Protein AF-A0A2V6UP95-F1 (afdb_monomer_lite)

Secondary structure (DSSP, 8-state):
-PPP-SSS--PPPPP----SSEEEEEEE-SSSSSS-EEEEEETTTTEEEEE------

Radius of gyration: 12.86 Å; chains: 1; bounding box: 26×28×28 Å

pLDDT: mean 87.06, std 9.78, range [57.66, 96.38]

Foldseek 3Di:
DFDDPVPPDTPDDDDDDQDDAWDDKDWDDPPPPPDIWMWTQGPRVRDIDIGDDPDDD

Sequence (57 aa):
MFLGAGDGSFPWGATFGAGSNPSSVAIGDFNGDGRPDLVVANNGSGDVWILINNTAR

Structure (mmCIF, N/CA/C/O backbone):
data_AF-A0A2V6UP95-F1
#
_entry.id   AF-A0A2V6UP95-F1
#
loop_
_atom_site.group_PDB
_atom_site.id
_atom_site.type_symbol
_atom_site.label_atom_id
_atom_site.label_alt_id
_atom_site.label_comp_id
_atom_site.label_asym_id
_atom_site.label_entity_id
_atom_site.label_seq_id
_atom_site.pdbx_PDB_ins_code
_atom_site.Cartn_x
_atom_site.Cartn_y
_atom_site.Cartn_z
_atom_site.occupancy
_atom_site.B_iso_or_equiv
_atom_site.auth_seq_id
_atom_site.auth_comp_id
_atom_site.auth_asym_id
_atom_site.auth_atom_id
_atom_site.pdbx_PDB_model_num
ATOM 1 N N . MET A 1 1 ? 3.000 3.738 7.958 1.00 65.81 1 MET A N 1
ATOM 2 C CA . MET A 1 1 ? 1.545 3.788 8.199 1.00 65.81 1 MET A CA 1
ATOM 3 C C . MET A 1 1 ? 1.305 4.604 9.452 1.00 65.81 1 MET A C 1
ATOM 5 O O . MET A 1 1 ? 1.769 4.190 10.503 1.00 65.81 1 MET A O 1
ATOM 9 N N . PHE A 1 2 ? 0.639 5.750 9.343 1.00 69.75 2 PHE A N 1
ATOM 10 C CA . PHE A 1 2 ? 0.215 6.528 10.507 1.00 69.75 2 PHE A CA 1
ATOM 11 C C . PHE A 1 2 ? -1.265 6.248 10.758 1.00 69.75 2 PHE A C 1
ATOM 13 O O . PHE A 1 2 ? -2.062 6.347 9.825 1.00 69.75 2 PHE A O 1
ATOM 20 N N . LEU A 1 3 ? -1.629 5.892 11.987 1.00 71.25 3 LEU A N 1
ATOM 21 C CA . LEU A 1 3 ? -3.029 5.791 12.383 1.00 71.25 3 LEU A CA 1
ATOM 22 C C . LEU A 1 3 ? -3.448 7.145 12.956 1.00 71.25 3 LEU A C 1
ATOM 24 O O . LEU A 1 3 ? -2.829 7.619 13.904 1.00 71.25 3 LEU A O 1
ATOM 28 N N . GLY A 1 4 ? -4.449 7.789 12.357 1.00 74.69 4 GLY A N 1
ATOM 29 C CA . GLY A 1 4 ? -4.954 9.064 12.866 1.00 74.69 4 GLY A CA 1
ATOM 30 C C . GLY A 1 4 ? -5.634 8.875 14.222 1.00 74.69 4 GLY A C 1
ATOM 31 O O . GLY A 1 4 ? -6.443 7.961 14.376 1.00 74.69 4 GLY A O 1
ATOM 32 N N . ALA A 1 5 ? -5.340 9.747 15.186 1.00 80.31 5 ALA A N 1
ATOM 33 C CA . ALA A 1 5 ? -5.937 9.682 16.525 1.00 80.31 5 ALA A CA 1
ATOM 34 C C . ALA A 1 5 ? -7.335 10.336 16.611 1.00 80.31 5 ALA A C 1
ATOM 36 O O . ALA A 1 5 ? -7.958 10.341 17.667 1.00 80.31 5 ALA A O 1
ATOM 37 N N . GLY A 1 6 ? -7.846 10.881 15.500 1.00 82.06 6 GLY A N 1
ATOM 38 C CA . GLY A 1 6 ? -9.155 11.548 15.440 1.00 82.06 6 GLY A CA 1
ATOM 39 C C . GLY A 1 6 ? -9.157 13.004 15.922 1.00 82.06 6 GLY A C 1
ATOM 40 O O . GLY A 1 6 ? -10.175 13.677 15.810 1.00 82.06 6 GLY A O 1
ATOM 41 N N . ASP A 1 7 ? -8.017 13.512 16.386 1.00 88.25 7 ASP A N 1
ATOM 42 C CA . ASP A 1 7 ? -7.797 14.893 16.842 1.00 88.25 7 ASP A CA 1
ATOM 43 C C . ASP A 1 7 ? -6.925 15.716 15.870 1.00 88.25 7 ASP A C 1
ATOM 45 O O . ASP A 1 7 ? -6.471 16.813 16.188 1.00 88.25 7 ASP A O 1
ATOM 49 N N . GLY A 1 8 ? -6.678 15.176 14.673 1.00 81.31 8 GLY A N 1
ATOM 50 C CA . GLY A 1 8 ? -5.785 15.763 13.671 1.00 81.31 8 GLY A CA 1
ATOM 51 C C . GLY A 1 8 ? -4.309 15.401 13.853 1.00 81.31 8 GLY A C 1
ATOM 52 O O . GLY A 1 8 ? -3.496 15.770 13.005 1.00 81.31 8 GLY A O 1
ATOM 53 N N . SER A 1 9 ? -3.949 14.652 14.902 1.00 81.12 9 SER A N 1
ATOM 54 C CA . SER A 1 9 ? -2.600 14.122 15.083 1.00 81.12 9 SER A CA 1
ATOM 55 C C . SER A 1 9 ? -2.410 12.756 14.409 1.00 81.12 9 SER A C 1
ATOM 57 O O . SER A 1 9 ? -3.328 11.938 14.284 1.00 81.12 9 SER A O 1
ATOM 59 N N . PHE A 1 10 ? -1.173 12.521 13.971 1.00 76.12 10 PHE A N 1
ATOM 60 C CA . PHE A 1 10 ? -0.703 11.270 13.382 1.00 76.12 10 PHE A CA 1
ATOM 61 C C . PHE A 1 10 ? 0.490 10.768 14.206 1.00 76.12 10 PHE A C 1
ATOM 63 O O . PHE A 1 10 ? 1.635 11.114 13.896 1.00 76.12 10 PHE A O 1
ATOM 70 N N . PRO A 1 11 ? 0.250 10.014 15.294 1.00 75.19 11 PRO A N 1
ATOM 71 C CA . PRO A 1 11 ? 1.314 9.439 16.111 1.00 75.19 11 PRO A CA 1
ATOM 72 C C . PRO A 1 11 ? 2.263 8.579 15.278 1.00 75.19 11 PRO A C 1
ATOM 74 O O . PRO A 1 11 ? 1.868 8.001 14.265 1.00 75.19 11 PRO A O 1
ATOM 77 N N . TRP A 1 12 ? 3.524 8.512 15.716 1.00 76.44 12 TRP A N 1
ATOM 78 C CA . TRP A 1 12 ? 4.616 7.920 14.947 1.00 76.44 12 TRP A CA 1
ATOM 79 C C . TRP A 1 12 ? 4.257 6.521 14.439 1.00 76.44 12 TRP A C 1
ATOM 81 O O . TRP A 1 12 ? 3.948 5.612 15.207 1.00 76.44 12 TRP A O 1
ATOM 91 N N . GLY A 1 13 ? 4.250 6.392 13.117 1.00 72.81 13 GLY A N 1
ATOM 92 C CA . GLY A 1 13 ? 3.784 5.206 12.428 1.00 72.81 13 GLY A CA 1
ATOM 93 C C . GLY A 1 13 ? 4.878 4.172 12.205 1.00 72.81 13 GLY A C 1
ATOM 94 O O . GLY A 1 13 ? 6.050 4.514 12.066 1.00 72.81 13 GLY A O 1
ATOM 95 N N . ALA A 1 14 ? 4.496 2.904 12.071 1.00 79.88 14 ALA A N 1
ATOM 96 C CA . ALA A 1 14 ? 5.423 1.875 11.611 1.00 79.88 14 ALA A CA 1
ATOM 97 C C . ALA A 1 14 ? 5.851 2.138 10.156 1.00 79.88 14 ALA A C 1
ATOM 99 O O . ALA A 1 14 ? 5.033 2.527 9.307 1.00 79.88 14 ALA A O 1
ATOM 100 N N . THR A 1 15 ? 7.129 1.914 9.858 1.00 81.69 15 THR A N 1
ATOM 101 C CA . THR A 1 15 ? 7.669 1.916 8.497 1.00 81.69 15 THR A CA 1
ATOM 102 C C . THR A 1 15 ? 7.764 0.481 7.995 1.00 81.69 15 THR A C 1
ATOM 104 O O . THR A 1 15 ? 8.262 -0.404 8.684 1.00 81.69 15 THR A O 1
ATOM 107 N N . PHE A 1 16 ? 7.275 0.251 6.779 1.00 82.00 16 PHE A N 1
ATOM 108 C CA . PHE A 1 16 ? 7.355 -1.045 6.115 1.00 82.00 16 PHE A CA 1
ATOM 109 C C . PHE A 1 16 ? 8.110 -0.849 4.808 1.00 82.00 16 PHE A C 1
ATOM 111 O O . PHE A 1 16 ? 7.804 0.070 4.046 1.00 82.00 16 PHE A O 1
ATOM 118 N N . GLY A 1 17 ? 9.136 -1.670 4.584 1.00 80.62 17 GLY A N 1
ATOM 119 C CA . GLY A 1 17 ? 9.883 -1.652 3.334 1.00 80.62 17 GLY A CA 1
ATOM 120 C C . GLY A 1 17 ? 8.973 -2.050 2.176 1.00 80.62 17 GLY A C 1
ATOM 121 O O . GLY A 1 17 ? 8.175 -2.971 2.309 1.00 80.62 17 GLY A O 1
ATOM 122 N N . ALA A 1 18 ? 9.095 -1.348 1.054 1.00 80.06 18 ALA A N 1
ATOM 123 C CA . ALA A 1 18 ? 8.257 -1.573 -0.120 1.00 80.06 18 ALA A CA 1
ATOM 124 C C . ALA A 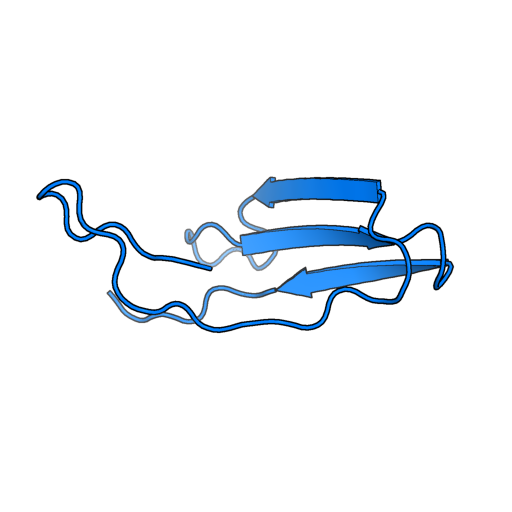1 18 ? 9.074 -1.778 -1.402 1.00 80.06 18 ALA A C 1
ATOM 126 O O . ALA A 1 18 ? 8.523 -1.620 -2.483 1.00 80.06 18 ALA A O 1
ATOM 127 N N . GLY A 1 19 ? 10.374 -2.084 -1.285 1.00 85.06 19 GLY A N 1
ATOM 128 C CA . GLY A 1 19 ? 11.326 -2.198 -2.398 1.00 85.06 19 GLY A CA 1
ATOM 129 C C . GLY A 1 19 ? 11.988 -0.866 -2.791 1.00 85.06 19 GLY A C 1
ATOM 130 O O . GLY A 1 19 ? 11.914 0.117 -2.054 1.00 85.06 19 GLY A O 1
ATOM 131 N N . SER A 1 20 ? 12.657 -0.833 -3.951 1.00 90.38 20 SER A N 1
ATOM 132 C CA . SER A 1 20 ? 13.551 0.269 -4.362 1.00 90.38 20 SER A CA 1
ATOM 133 C C . SER A 1 20 ? 12.881 1.396 -5.158 1.00 90.38 20 SER A C 1
ATOM 135 O O . SER A 1 20 ? 13.325 2.537 -5.058 1.00 90.38 20 SER A O 1
ATOM 137 N N . ASN A 1 21 ? 11.817 1.114 -5.922 1.00 93.31 21 ASN A N 1
ATOM 138 C C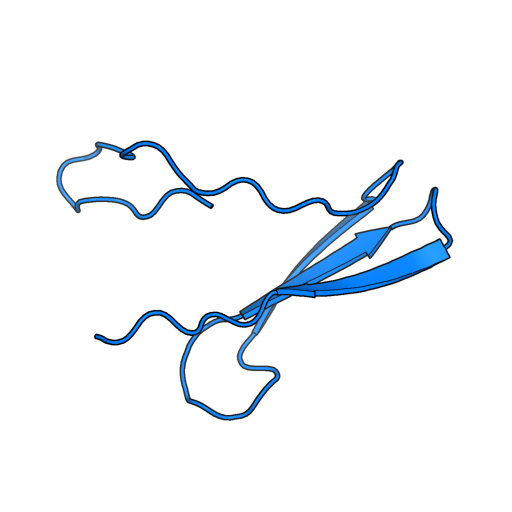A . ASN A 1 21 ? 11.049 2.134 -6.650 1.00 93.31 21 ASN A CA 1
ATOM 139 C C . ASN A 1 21 ? 9.538 1.805 -6.671 1.00 93.31 21 ASN A C 1
ATOM 141 O O . ASN A 1 21 ? 9.021 1.301 -7.678 1.00 93.31 21 ASN A O 1
ATOM 145 N N . PRO A 1 22 ? 8.824 2.017 -5.547 1.00 93.31 22 PRO A N 1
ATOM 146 C CA . PRO A 1 22 ? 7.390 1.763 -5.473 1.00 93.31 22 PRO A CA 1
ATOM 147 C C . PRO A 1 22 ? 6.642 2.711 -6.417 1.00 93.31 22 PRO A C 1
ATOM 149 O O . PRO A 1 22 ? 6.860 3.919 -6.401 1.00 93.31 22 PRO A O 1
ATOM 152 N N . SER A 1 23 ? 5.767 2.152 -7.252 1.00 96.38 23 SER A N 1
ATOM 153 C CA . SER A 1 23 ? 5.102 2.870 -8.353 1.00 96.38 23 SER A CA 1
ATOM 154 C C . SER A 1 23 ? 3.604 3.077 -8.138 1.00 96.38 23 SER A C 1
ATOM 156 O O . SER A 1 23 ? 3.020 3.998 -8.704 1.00 96.38 23 SER A O 1
ATOM 158 N N . SER A 1 24 ? 2.969 2.233 -7.322 1.00 95.62 24 SER A N 1
ATOM 159 C CA . SER A 1 24 ? 1.537 2.312 -7.036 1.00 95.62 24 SER A CA 1
ATOM 160 C C . SER A 1 24 ? 1.203 1.678 -5.687 1.00 95.62 24 SER A C 1
ATOM 162 O O . SER A 1 24 ? 1.887 0.747 -5.252 1.00 95.62 24 SER A O 1
ATOM 164 N N . VAL A 1 25 ? 0.144 2.180 -5.048 1.00 95.19 25 VAL A N 1
ATOM 165 C CA . VAL A 1 25 ? -0.415 1.664 -3.793 1.00 95.19 25 VAL A CA 1
ATOM 166 C C . VAL A 1 25 ? -1.935 1.536 -3.902 1.00 95.19 25 VAL A C 1
ATOM 168 O O . VAL A 1 25 ? -2.594 2.404 -4.478 1.00 95.19 25 VAL A O 1
ATOM 171 N N . ALA A 1 26 ? -2.487 0.469 -3.329 1.00 95.94 26 ALA A N 1
ATOM 172 C CA . ALA A 1 26 ? -3.923 0.228 -3.226 1.00 95.94 26 ALA A CA 1
ATOM 173 C C . ALA A 1 26 ? -4.304 -0.275 -1.826 1.00 95.94 26 ALA A C 1
ATOM 175 O O . ALA A 1 26 ? -3.472 -0.837 -1.111 1.00 95.94 26 ALA A O 1
ATOM 176 N N . ILE A 1 27 ? -5.571 -0.074 -1.454 1.00 95.69 27 ILE A N 1
ATOM 177 C CA . ILE A 1 27 ? -6.160 -0.527 -0.188 1.00 95.69 27 ILE A CA 1
ATOM 178 C C . ILE A 1 27 ? -7.289 -1.509 -0.503 1.00 95.69 27 ILE A C 1
ATOM 180 O O . ILE A 1 27 ? -8.119 -1.234 -1.371 1.00 95.69 27 ILE A O 1
ATOM 184 N N . GLY A 1 28 ? -7.332 -2.626 0.217 1.00 95.00 28 GLY A N 1
ATOM 185 C CA . GLY A 1 28 ? -8.366 -3.653 0.093 1.00 95.00 28 GLY A CA 1
ATOM 186 C C . GLY A 1 28 ? -8.246 -4.679 1.213 1.00 95.00 28 GLY A C 1
ATOM 187 O O . GLY A 1 28 ? -7.235 -4.703 1.896 1.00 95.00 28 GLY A O 1
ATOM 188 N N . ASP A 1 29 ? -9.272 -5.495 1.421 1.00 96.12 29 ASP A N 1
ATOM 189 C CA . ASP A 1 29 ? -9.183 -6.673 2.293 1.00 96.12 29 ASP A CA 1
ATOM 190 C C . ASP A 1 29 ? -8.677 -7.843 1.439 1.00 96.12 29 ASP A C 1
ATOM 192 O O . ASP A 1 29 ? -9.416 -8.371 0.602 1.00 96.12 29 ASP A O 1
ATOM 196 N N . PHE A 1 30 ? -7.390 -8.174 1.563 1.00 95.50 30 PHE A N 1
ATOM 197 C CA . PHE A 1 30 ? -6.736 -9.173 0.714 1.00 95.50 30 PHE A CA 1
ATOM 198 C C . PHE A 1 30 ? -6.593 -10.531 1.409 1.00 95.50 30 PHE A C 1
ATOM 200 O O . PHE A 1 30 ? -6.335 -11.526 0.724 1.00 95.50 30 PHE A O 1
ATOM 207 N N . ASN A 1 31 ? -6.775 -10.599 2.732 1.00 95.12 31 ASN A N 1
ATOM 208 C CA . ASN A 1 31 ? -6.744 -11.846 3.506 1.00 95.12 31 ASN A CA 1
ATOM 209 C C . ASN A 1 31 ? -8.132 -12.335 3.978 1.00 95.12 31 ASN A C 1
ATOM 211 O O . ASN A 1 31 ? -8.232 -13.459 4.475 1.00 95.12 31 ASN A O 1
ATOM 215 N N . GLY A 1 32 ? -9.190 -11.541 3.793 1.00 95.94 32 GLY A N 1
ATOM 216 C CA . GLY A 1 32 ? -10.573 -11.871 4.134 1.00 95.94 32 GLY A CA 1
ATOM 217 C C . GLY A 1 32 ? -10.935 -11.674 5.609 1.00 95.94 32 GLY A C 1
ATOM 218 O O . GLY A 1 32 ? -11.900 -12.291 6.070 1.00 95.94 32 GLY A O 1
ATOM 219 N N . ASP A 1 33 ? -10.176 -10.880 6.369 1.00 95.12 33 ASP A N 1
ATOM 220 C CA . ASP A 1 33 ? -10.409 -10.666 7.805 1.00 95.12 33 ASP A CA 1
ATOM 221 C C . ASP A 1 33 ? -11.296 -9.446 8.128 1.00 95.12 33 ASP A C 1
ATOM 223 O O . ASP A 1 33 ? -11.600 -9.173 9.299 1.00 95.12 33 ASP A O 1
ATOM 227 N N . GLY A 1 34 ? -11.760 -8.733 7.098 1.00 94.00 34 GLY A N 1
ATOM 228 C CA . GLY A 1 34 ? -12.596 -7.545 7.219 1.00 94.00 34 GLY A CA 1
ATOM 229 C C . GLY A 1 34 ? -11.833 -6.277 7.611 1.00 94.00 34 GLY A C 1
ATOM 230 O O . GLY A 1 34 ? -12.471 -5.261 7.919 1.00 94.00 34 GLY A O 1
ATOM 231 N N . ARG A 1 35 ? -10.495 -6.298 7.629 1.00 91.75 35 ARG A N 1
ATOM 232 C CA . ARG A 1 35 ? -9.636 -5.134 7.883 1.00 91.75 35 ARG A CA 1
ATOM 233 C C . ARG A 1 35 ? -8.975 -4.681 6.575 1.00 91.75 35 ARG A C 1
ATOM 235 O O . ARG A 1 35 ? -8.685 -5.487 5.701 1.00 91.75 35 ARG A O 1
ATOM 242 N N . PRO A 1 36 ? -8.744 -3.368 6.404 1.00 92.81 36 PRO A N 1
ATOM 243 C CA . PRO A 1 36 ? -8.044 -2.873 5.229 1.00 92.81 36 PRO A CA 1
ATOM 244 C C . PRO A 1 36 ? -6.553 -3.217 5.309 1.00 92.81 36 PRO A C 1
ATOM 246 O O . PRO A 1 36 ? -5.863 -2.775 6.235 1.00 92.81 36 PRO A O 1
ATOM 249 N N . ASP A 1 37 ? -6.076 -3.929 4.296 1.00 93.50 37 ASP A N 1
ATOM 250 C CA . ASP A 1 37 ? -4.677 -4.206 3.993 1.00 93.50 37 ASP A CA 1
ATOM 251 C C . ASP A 1 37 ? -4.135 -3.211 2.951 1.00 93.50 37 ASP A C 1
ATOM 253 O O . ASP A 1 37 ? -4.875 -2.445 2.318 1.00 93.50 37 ASP A O 1
ATOM 257 N N . LEU A 1 38 ? -2.818 -3.233 2.747 1.00 94.12 38 LEU A N 1
ATOM 258 C CA . LEU A 1 38 ? -2.123 -2.412 1.753 1.00 94.12 38 LEU A CA 1
ATOM 259 C C . LEU A 1 38 ? -1.393 -3.292 0.737 1.00 94.12 38 LEU A C 1
ATOM 261 O O . LEU A 1 38 ? -0.629 -4.176 1.115 1.00 94.12 38 LEU A O 1
ATOM 265 N N . VAL A 1 39 ? -1.558 -2.994 -0.551 1.00 95.06 39 VAL A N 1
ATOM 266 C CA . VAL A 1 39 ? -0.780 -3.588 -1.650 1.00 95.06 39 VAL A CA 1
ATOM 267 C C . VAL A 1 39 ? 0.121 -2.530 -2.267 1.00 95.06 39 VAL A C 1
ATOM 269 O O . VAL A 1 39 ? -0.334 -1.420 -2.549 1.00 95.06 39 VAL A O 1
ATOM 272 N N . VAL A 1 40 ? 1.383 -2.882 -2.517 1.00 95.56 40 VAL A N 1
ATOM 273 C CA . VAL A 1 40 ? 2.364 -2.010 -3.173 1.00 95.56 40 VAL A CA 1
ATOM 274 C C . VAL A 1 40 ? 2.979 -2.714 -4.374 1.00 95.56 40 VAL A C 1
ATOM 276 O O . VAL A 1 40 ? 3.559 -3.789 -4.236 1.00 95.56 40 VAL A O 1
ATOM 279 N N . ALA A 1 41 ? 2.889 -2.082 -5.545 1.00 95.69 41 ALA A N 1
ATOM 280 C CA . ALA A 1 41 ? 3.567 -2.533 -6.757 1.00 95.69 41 ALA A CA 1
ATOM 281 C C . ALA A 1 41 ? 4.894 -1.785 -6.927 1.00 95.69 41 ALA A C 1
ATOM 283 O O . ALA A 1 41 ? 4.910 -0.549 -7.037 1.00 95.69 41 ALA A O 1
ATOM 284 N N . ASN A 1 42 ? 6.006 -2.516 -6.986 1.00 94.75 42 ASN A N 1
ATOM 285 C CA . ASN A 1 42 ? 7.332 -1.933 -7.135 1.00 94.75 42 ASN A CA 1
ATOM 286 C C . ASN A 1 42 ? 7.913 -2.189 -8.525 1.00 94.75 42 ASN A C 1
ATOM 288 O O . ASN A 1 42 ? 8.143 -3.325 -8.931 1.00 94.75 42 ASN A O 1
ATOM 292 N N . ASN A 1 43 ? 8.198 -1.110 -9.253 1.00 93.12 43 ASN A N 1
ATOM 293 C CA . ASN A 1 43 ? 8.788 -1.215 -10.582 1.00 93.12 43 ASN A CA 1
ATOM 294 C C . ASN A 1 43 ? 10.304 -1.476 -10.529 1.00 93.12 43 ASN A C 1
ATOM 296 O O . ASN A 1 43 ? 10.837 -2.144 -11.407 1.00 93.12 43 ASN A O 1
ATOM 300 N N . GLY A 1 44 ? 10.989 -0.975 -9.499 1.00 92.88 44 GLY A N 1
ATOM 301 C CA . GLY A 1 44 ? 12.440 -1.104 -9.344 1.00 92.88 44 GLY A CA 1
ATOM 302 C C . GLY A 1 44 ? 12.890 -2.496 -8.911 1.00 92.88 44 GLY A C 1
ATOM 303 O O . GLY A 1 44 ? 13.912 -2.974 -9.394 1.00 92.88 44 GLY A O 1
ATOM 304 N N . SER A 1 45 ? 12.140 -3.151 -8.022 1.00 91.38 45 SER A N 1
ATOM 305 C CA . SER A 1 45 ? 12.383 -4.542 -7.612 1.00 91.38 45 SER A CA 1
ATOM 306 C C . SER A 1 45 ? 11.589 -5.570 -8.422 1.00 91.38 45 SER A C 1
ATOM 308 O O . SER A 1 45 ? 11.931 -6.747 -8.381 1.00 91.38 45 SER A O 1
ATOM 310 N N . GLY A 1 46 ? 10.582 -5.149 -9.196 1.00 93.88 46 GLY A N 1
ATOM 311 C CA . GLY A 1 46 ? 9.787 -6.046 -10.042 1.00 93.88 46 GLY A CA 1
ATOM 312 C C . GLY A 1 46 ? 8.856 -6.975 -9.257 1.00 93.88 46 GLY A C 1
ATOM 313 O O . GLY A 1 46 ? 8.502 -8.044 -9.750 1.00 93.88 46 GLY A O 1
ATOM 314 N N . ASP A 1 47 ? 8.476 -6.585 -8.041 1.00 94.06 47 ASP A N 1
ATOM 315 C CA . ASP A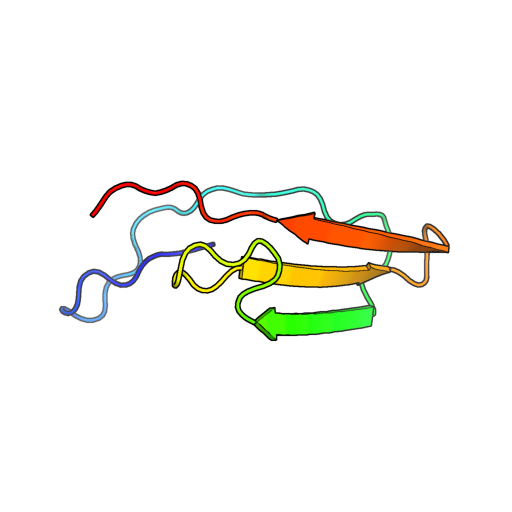 1 47 ? 7.661 -7.368 -7.118 1.00 94.06 47 ASP A CA 1
ATOM 316 C C . ASP A 1 47 ? 6.405 -6.612 -6.651 1.00 94.06 47 ASP A C 1
ATOM 318 O O . ASP A 1 47 ? 6.223 -5.408 -6.868 1.00 94.06 47 ASP A O 1
ATOM 322 N N . VAL A 1 48 ? 5.499 -7.367 -6.030 1.00 93.81 48 VAL A N 1
ATOM 323 C CA . VAL A 1 48 ? 4.291 -6.854 -5.385 1.00 93.81 48 VAL A CA 1
ATOM 324 C C . VAL A 1 48 ? 4.298 -7.321 -3.938 1.00 93.81 48 VAL A C 1
ATOM 326 O O . VAL A 1 48 ? 4.398 -8.517 -3.669 1.00 93.81 48 VAL A O 1
ATOM 329 N N . TRP A 1 49 ? 4.171 -6.374 -3.014 1.00 93.12 49 TRP A N 1
ATOM 330 C CA . TRP A 1 49 ? 4.110 -6.634 -1.579 1.00 93.12 49 TRP A CA 1
ATOM 331 C C . TRP A 1 49 ? 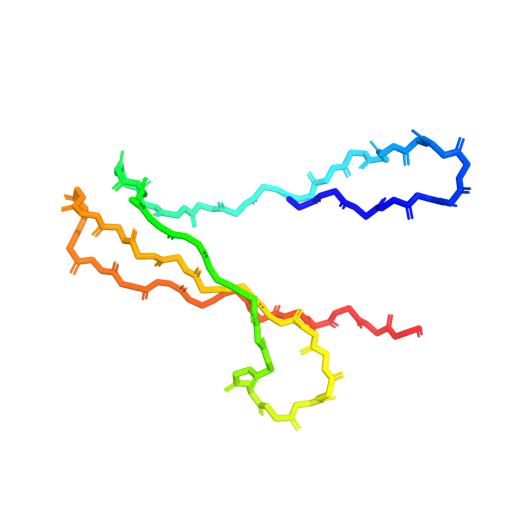2.694 -6.424 -1.058 1.00 93.12 49 TRP A C 1
ATOM 333 O O . TRP A 1 49 ? 2.025 -5.467 -1.452 1.00 93.12 49 TRP A O 1
ATOM 343 N N . ILE A 1 50 ? 2.267 -7.291 -0.138 1.00 93.12 50 ILE A N 1
ATOM 344 C CA . ILE A 1 50 ? 1.036 -7.116 0.637 1.00 93.12 50 ILE A CA 1
ATOM 345 C C . ILE A 1 50 ? 1.421 -6.937 2.101 1.00 93.12 50 ILE A C 1
ATOM 347 O O . ILE A 1 50 ? 2.081 -7.796 2.688 1.00 93.12 50 ILE A O 1
ATOM 351 N N . LEU A 1 51 ? 1.005 -5.822 2.688 1.00 93.25 51 LEU A N 1
ATOM 352 C CA . LEU A 1 51 ? 1.080 -5.588 4.119 1.00 93.25 51 LEU A CA 1
ATOM 353 C C . LEU A 1 51 ? -0.276 -5.918 4.741 1.00 93.25 51 LEU A C 1
ATOM 355 O O . LEU A 1 51 ? -1.247 -5.189 4.535 1.00 93.25 51 LEU A O 1
ATOM 359 N N . ILE A 1 52 ? -0.294 -6.998 5.521 1.00 92.06 52 ILE A N 1
ATOM 360 C CA . ILE A 1 52 ? -1.476 -7.458 6.248 1.00 92.06 52 ILE A CA 1
ATOM 361 C C . ILE A 1 52 ? -1.673 -6.637 7.519 1.00 92.06 52 ILE A C 1
ATOM 363 O O . ILE A 1 52 ? -0.767 -6.537 8.355 1.00 92.06 52 ILE A O 1
ATOM 367 N N . ASN A 1 53 ? -2.869 -6.086 7.691 1.00 89.62 53 ASN A N 1
ATOM 368 C CA . ASN A 1 53 ? -3.230 -5.334 8.881 1.00 89.62 53 ASN A CA 1
ATOM 369 C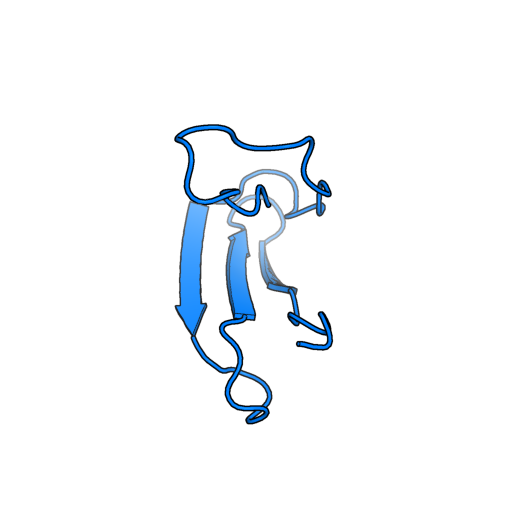 C . ASN A 1 53 ? -3.721 -6.261 10.001 1.00 89.62 53 ASN A C 1
ATOM 371 O O . ASN A 1 53 ? -4.913 -6.487 10.185 1.00 89.62 53 ASN A O 1
ATOM 375 N N . ASN A 1 54 ? -2.785 -6.731 10.822 1.00 85.00 54 ASN A N 1
ATOM 376 C CA . ASN A 1 54 ? -3.072 -7.602 11.964 1.00 85.00 54 ASN A CA 1
ATOM 377 C C . ASN A 1 54 ? -3.468 -6.863 13.257 1.00 85.00 54 ASN A C 1
ATOM 379 O O . ASN A 1 54 ? -3.527 -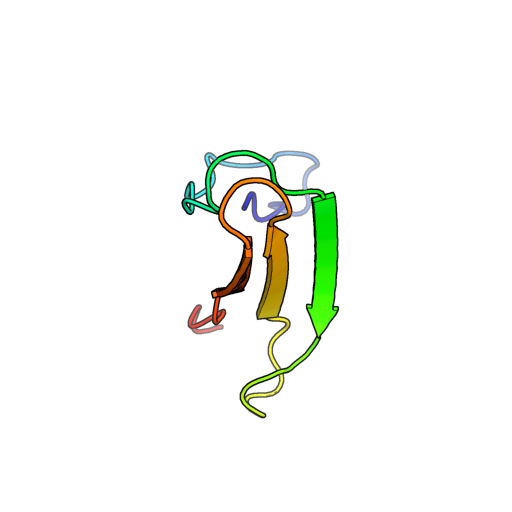7.485 14.321 1.00 85.00 54 ASN A O 1
ATOM 383 N N . THR A 1 55 ? -3.705 -5.550 13.207 1.00 78.69 55 THR A N 1
ATOM 384 C CA . THR A 1 55 ? -4.036 -4.769 14.405 1.00 78.69 55 THR A CA 1
ATOM 385 C C . THR A 1 55 ? -5.350 -5.284 14.977 1.00 78.69 55 THR A C 1
ATOM 387 O O . THR A 1 55 ? -6.376 -5.155 14.319 1.00 78.69 55 THR A O 1
ATOM 390 N N . ALA A 1 56 ? -5.356 -5.862 16.181 1.00 60.47 56 ALA A N 1
ATOM 391 C CA . ALA A 1 56 ? -6.598 -6.175 16.887 1.00 60.47 56 ALA A CA 1
ATOM 392 C C . ALA A 1 56 ? -7.354 -4.867 17.189 1.00 60.47 56 ALA A C 1
ATOM 394 O O . ALA A 1 56 ? -6.727 -3.836 17.420 1.00 60.47 56 ALA A O 1
ATOM 395 N N . ARG A 1 57 ? -8.691 -4.895 17.101 1.00 57.66 57 ARG A N 1
ATOM 396 C CA . ARG A 1 57 ? -9.503 -3.726 17.480 1.00 57.66 57 ARG A CA 1
ATOM 397 C C . ARG A 1 57 ? -9.390 -3.474 18.977 1.00 57.66 57 ARG A C 1
ATOM 399 O O . ARG A 1 57 ? -9.330 -4.487 19.708 1.00 57.66 57 ARG A O 1
#